Protein AF-A0A7J7NSA9-F1 (afdb_monomer_lite)

Sequence (70 aa):
MRYSNIEEEMIEMLQIAMACIARMLHQRPKMSDVLKMVENVQQFDNGNQLSTGSPMLTPDAVGQKSSEEP

Secondary structure (DSSP, 8-state):
---HHHHHHHHHHHHHHHHHT-SSGGGSPPHHHHHHHHHHHHHHHHTT----------------------

Structure (mmCIF, N/CA/C/O backbone):
data_AF-A0A7J7NSA9-F1
#
_entry.id   AF-A0A7J7NSA9-F1
#
loop_
_atom_site.group_PDB
_atom_site.id
_atom_site.type_symbol
_atom_site.label_atom_id
_atom_site.label_alt_id
_atom_site.label_comp_id
_atom_site.label_asym_id
_atom_site.label_entity_id
_atom_s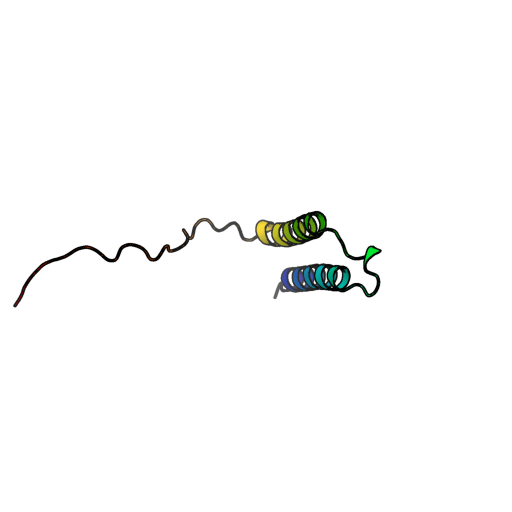ite.label_seq_id
_atom_site.pdbx_PDB_ins_code
_atom_site.Cartn_x
_atom_site.Cartn_y
_atom_site.Cartn_z
_atom_site.occupancy
_atom_site.B_iso_or_equiv
_atom_site.auth_seq_id
_atom_site.auth_comp_id
_atom_site.auth_asym_id
_atom_site.auth_atom_id
_atom_site.pdbx_PDB_model_num
ATOM 1 N N . MET A 1 1 ? 1.492 3.173 29.094 1.00 50.81 1 MET A N 1
ATOM 2 C CA . MET A 1 1 ? 1.547 3.621 27.688 1.00 50.81 1 MET A CA 1
ATOM 3 C C . MET A 1 1 ? 1.304 2.428 26.773 1.00 50.81 1 MET A C 1
ATOM 5 O O . MET A 1 1 ? 2.094 1.497 26.814 1.00 50.81 1 MET A O 1
ATOM 9 N N . ARG A 1 2 ? 0.197 2.403 26.022 1.00 53.62 2 ARG A N 1
ATOM 10 C CA . ARG A 1 2 ? -0.141 1.337 25.058 1.00 53.62 2 ARG A CA 1
ATOM 11 C C . ARG A 1 2 ? 0.165 1.833 23.638 1.00 53.62 2 ARG A C 1
ATOM 13 O O . ARG A 1 2 ? -0.741 2.014 22.844 1.00 53.62 2 ARG A O 1
ATOM 20 N N . TYR A 1 3 ? 1.436 2.124 23.362 1.00 54.44 3 TYR A N 1
ATOM 21 C CA . TYR A 1 3 ? 1.887 2.537 22.023 1.00 54.44 3 TYR A CA 1
ATOM 22 C C . TYR A 1 3 ? 2.101 1.355 21.069 1.00 54.44 3 TYR A C 1
ATOM 24 O O . TYR A 1 3 ? 2.383 1.584 19.902 1.00 54.44 3 TYR A O 1
ATOM 32 N N . SER A 1 4 ? 1.950 0.112 21.547 1.00 61.62 4 SER A N 1
ATOM 33 C CA . SER A 1 4 ? 2.159 -1.105 20.752 1.00 61.62 4 SER A CA 1
ATOM 34 C C . SER A 1 4 ? 1.386 -1.083 19.435 1.00 61.62 4 SER A C 1
ATOM 36 O O . SER A 1 4 ? 1.946 -1.418 18.408 1.00 61.62 4 SER A O 1
ATOM 38 N N . ASN A 1 5 ? 0.151 -0.576 19.448 1.00 71.81 5 ASN A N 1
ATOM 39 C CA . ASN A 1 5 ? -0.689 -0.557 18.257 1.00 71.81 5 ASN A CA 1
ATOM 40 C C . ASN A 1 5 ? -0.201 0.452 17.197 1.00 71.81 5 ASN A C 1
ATOM 42 O O . ASN A 1 5 ? -0.140 0.110 16.027 1.00 71.81 5 ASN A O 1
ATOM 46 N N . ILE A 1 6 ? 0.265 1.638 17.614 1.00 79.81 6 ILE A N 1
ATOM 47 C CA . ILE A 1 6 ? 0.823 2.649 16.695 1.00 79.81 6 ILE A CA 1
ATOM 48 C C . ILE A 1 6 ? 2.152 2.164 16.101 1.00 79.81 6 ILE A C 1
ATOM 50 O O . ILE A 1 6 ? 2.416 2.364 14.919 1.00 79.81 6 ILE A O 1
ATOM 54 N N . GLU A 1 7 ? 3.002 1.529 16.913 1.00 85.81 7 GLU A N 1
ATOM 55 C CA . GLU A 1 7 ? 4.263 0.955 16.431 1.00 85.81 7 GLU A CA 1
ATOM 56 C C . GLU A 1 7 ? 4.005 -0.147 15.392 1.00 85.81 7 GLU A C 1
ATOM 58 O O . GLU A 1 7 ? 4.649 -0.158 14.343 1.00 85.81 7 GLU A O 1
ATOM 63 N N . GLU A 1 8 ? 3.020 -1.016 15.638 1.00 85.25 8 GLU A N 1
ATOM 64 C CA . GLU A 1 8 ? 2.591 -2.050 14.692 1.00 85.25 8 GLU A CA 1
ATOM 65 C C . GLU A 1 8 ? 2.069 -1.450 13.376 1.00 85.25 8 GLU A C 1
ATOM 67 O O . GLU A 1 8 ? 2.535 -1.854 12.309 1.00 85.25 8 GLU A O 1
ATOM 72 N N . GLU A 1 9 ? 1.205 -0.430 13.419 1.00 85.50 9 GLU A N 1
ATOM 73 C CA . GLU A 1 9 ? 0.702 0.243 12.209 1.00 85.50 9 GLU A CA 1
ATOM 74 C C . GLU A 1 9 ? 1.814 0.930 11.406 1.00 85.50 9 GLU A C 1
ATOM 76 O O . GLU A 1 9 ? 1.858 0.852 10.173 1.00 85.50 9 GLU A O 1
ATOM 81 N N . MET A 1 10 ? 2.755 1.586 12.093 1.00 90.56 10 MET A N 1
ATOM 82 C CA . MET A 1 10 ? 3.911 2.206 11.445 1.00 90.56 10 MET A CA 1
ATOM 83 C C . MET A 1 10 ? 4.796 1.161 10.760 1.00 90.56 10 MET A C 1
ATOM 85 O O . MET A 1 10 ? 5.284 1.395 9.650 1.00 90.56 10 MET A O 1
ATOM 89 N N . ILE A 1 11 ? 4.997 0.006 11.399 1.00 91.56 11 ILE A N 1
ATOM 90 C CA . ILE A 1 11 ? 5.750 -1.116 10.832 1.00 91.56 11 ILE A CA 1
ATOM 91 C C . ILE A 1 11 ? 5.017 -1.697 9.614 1.00 91.56 11 ILE A C 1
ATOM 93 O O . ILE A 1 11 ? 5.660 -2.030 8.614 1.00 91.56 11 ILE A O 1
ATOM 97 N N . GLU A 1 12 ? 3.691 -1.806 9.655 1.00 92.38 12 GLU A N 1
ATOM 98 C CA . GLU A 1 12 ? 2.890 -2.345 8.552 1.00 92.38 12 GLU A CA 1
ATOM 99 C C . GLU A 1 12 ? 2.887 -1.399 7.336 1.00 92.38 12 GLU A C 1
ATOM 101 O O . GLU A 1 12 ? 3.197 -1.818 6.216 1.00 92.38 12 GLU A O 1
ATOM 106 N N . MET A 1 13 ? 2.704 -0.092 7.554 1.00 94.25 13 MET A N 1
ATOM 107 C CA . MET A 1 13 ? 2.848 0.929 6.506 1.00 94.25 13 MET A CA 1
ATOM 108 C C . MET A 1 13 ? 4.253 0.968 5.900 1.00 94.25 13 MET A C 1
ATOM 110 O O . MET A 1 13 ? 4.410 1.081 4.678 1.00 94.25 13 MET A O 1
ATOM 114 N N . LEU A 1 14 ? 5.294 0.843 6.727 1.00 96.19 14 LEU A N 1
ATOM 115 C CA . 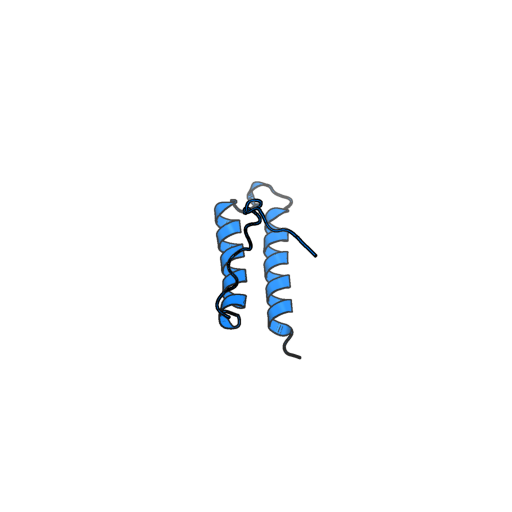LEU A 1 14 ? 6.669 0.799 6.237 1.00 96.19 14 LEU A CA 1
ATOM 116 C C . LEU A 1 14 ? 6.912 -0.429 5.349 1.00 96.19 14 LEU A C 1
ATOM 118 O O . LEU A 1 14 ? 7.583 -0.321 4.320 1.00 96.19 14 LEU A O 1
ATOM 122 N N . GLN A 1 15 ? 6.348 -1.585 5.701 1.00 96.19 15 GLN A N 1
ATOM 123 C CA . GLN A 1 15 ? 6.439 -2.794 4.879 1.00 96.19 15 GLN A CA 1
ATOM 124 C C . GLN A 1 15 ? 5.752 -2.619 3.520 1.00 96.19 15 GLN A C 1
ATOM 126 O O . GLN A 1 15 ? 6.326 -3.003 2.495 1.00 96.19 15 GLN A O 1
ATOM 131 N N . ILE A 1 16 ? 4.579 -1.977 3.486 1.00 96.56 16 ILE A N 1
ATOM 132 C CA . ILE A 1 16 ? 3.902 -1.618 2.231 1.00 96.56 16 ILE A CA 1
ATOM 133 C C . ILE A 1 16 ? 4.812 -0.723 1.381 1.00 96.56 16 ILE A C 1
ATOM 135 O O . ILE A 1 16 ? 5.025 -0.996 0.196 1.00 96.56 16 ILE A O 1
ATOM 139 N N . ALA A 1 17 ? 5.414 0.308 1.982 1.00 97.38 17 ALA A N 1
ATOM 140 C CA . ALA A 1 17 ? 6.332 1.203 1.283 1.00 97.38 17 ALA A CA 1
ATOM 141 C C . ALA A 1 17 ? 7.547 0.453 0.711 1.00 97.38 17 ALA A C 1
ATOM 143 O O . ALA A 1 17 ? 7.893 0.655 -0.456 1.00 97.38 17 ALA A O 1
ATOM 144 N N . MET A 1 18 ? 8.155 -0.452 1.488 1.00 97.69 18 MET A N 1
ATOM 145 C CA . MET A 1 18 ? 9.279 -1.281 1.038 1.00 97.69 18 MET A CA 1
ATOM 146 C C . MET A 1 18 ? 8.912 -2.162 -0.164 1.00 97.69 18 MET A C 1
ATOM 148 O O . MET A 1 18 ? 9.697 -2.259 -1.111 1.00 97.69 18 MET A O 1
ATOM 152 N N . ALA A 1 19 ? 7.712 -2.753 -0.172 1.00 97.56 19 ALA A N 1
ATOM 153 C CA . ALA A 1 19 ? 7.214 -3.522 -1.313 1.00 97.56 19 ALA A CA 1
ATOM 154 C C . ALA A 1 19 ? 7.030 -2.638 -2.563 1.00 97.56 19 ALA A C 1
ATOM 156 O O . ALA A 1 19 ? 7.437 -3.014 -3.666 1.00 97.56 19 ALA A O 1
ATOM 157 N N . CYS A 1 20 ? 6.493 -1.427 -2.397 1.00 97.88 20 CYS A N 1
ATOM 158 C CA . CYS A 1 20 ? 6.305 -0.461 -3.485 1.00 97.88 20 CYS A CA 1
ATOM 159 C C . CYS A 1 20 ? 7.624 0.004 -4.125 1.00 97.88 20 CYS A C 1
ATOM 161 O O . CYS A 1 20 ? 7.664 0.275 -5.329 1.00 97.88 20 CYS A O 1
ATOM 163 N N . ILE A 1 21 ? 8.712 0.076 -3.352 1.00 97.38 21 ILE A N 1
ATOM 164 C CA . ILE A 1 21 ? 10.034 0.509 -3.838 1.00 97.38 21 ILE A CA 1
ATOM 165 C C . ILE A 1 21 ? 10.979 -0.651 -4.167 1.00 97.38 21 ILE A C 1
ATOM 167 O O . ILE A 1 21 ? 12.169 -0.417 -4.389 1.00 97.38 21 ILE A O 1
ATOM 171 N N . ALA A 1 22 ? 10.469 -1.885 -4.253 1.00 97.38 22 ALA A N 1
ATOM 172 C CA . ALA A 1 22 ? 11.275 -3.058 -4.571 1.00 97.38 22 ALA A CA 1
ATOM 173 C C . ALA A 1 22 ? 12.173 -2.818 -5.800 1.00 97.38 22 ALA A C 1
ATOM 175 O O . ALA A 1 22 ? 11.762 -2.220 -6.808 1.00 97.38 22 ALA A O 1
ATOM 176 N N . ARG A 1 23 ? 13.421 -3.299 -5.707 1.00 97.19 23 ARG A N 1
ATOM 177 C CA . ARG A 1 23 ? 14.450 -3.122 -6.747 1.00 97.19 23 ARG A CA 1
ATOM 178 C C . ARG A 1 23 ? 14.028 -3.741 -8.080 1.00 97.19 23 ARG A C 1
ATOM 180 O O . ARG A 1 23 ? 14.392 -3.236 -9.135 1.00 97.19 23 ARG A O 1
ATOM 187 N N . MET A 1 24 ? 13.273 -4.838 -8.033 1.00 96.69 24 MET A N 1
ATOM 188 C CA . MET A 1 24 ? 12.749 -5.509 -9.219 1.00 96.69 24 MET A CA 1
ATOM 189 C C . MET A 1 24 ? 11.307 -5.068 -9.483 1.00 96.69 24 MET A C 1
ATOM 191 O O . MET A 1 24 ? 10.435 -5.265 -8.642 1.00 96.69 24 MET A O 1
ATOM 195 N N . LEU A 1 25 ? 11.039 -4.524 -10.674 1.00 93.69 25 LEU A N 1
ATOM 196 C CA . LEU A 1 25 ? 9.718 -3.991 -11.040 1.00 93.69 25 LEU A CA 1
ATOM 197 C C . LEU A 1 25 ? 8.595 -5.033 -10.971 1.00 93.69 25 LEU A C 1
ATOM 199 O O . LEU A 1 25 ? 7.488 -4.699 -10.575 1.00 93.69 25 LEU A O 1
ATOM 203 N N . HIS A 1 26 ? 8.880 -6.293 -11.308 1.00 95.12 26 HIS A N 1
ATOM 204 C CA . HIS A 1 26 ? 7.887 -7.372 -11.256 1.00 95.12 26 HIS A CA 1
ATOM 205 C C . HIS A 1 26 ? 7.476 -7.761 -9.826 1.00 95.12 26 HIS A C 1
ATOM 207 O O . HIS A 1 26 ? 6.491 -8.470 -9.660 1.00 95.12 26 HIS A O 1
ATOM 213 N N . GLN A 1 27 ? 8.240 -7.342 -8.810 1.00 96.44 27 GLN A N 1
ATOM 214 C CA . GLN A 1 27 ? 7.922 -7.578 -7.398 1.00 96.44 27 GLN A CA 1
ATOM 215 C C . GLN A 1 27 ? 7.110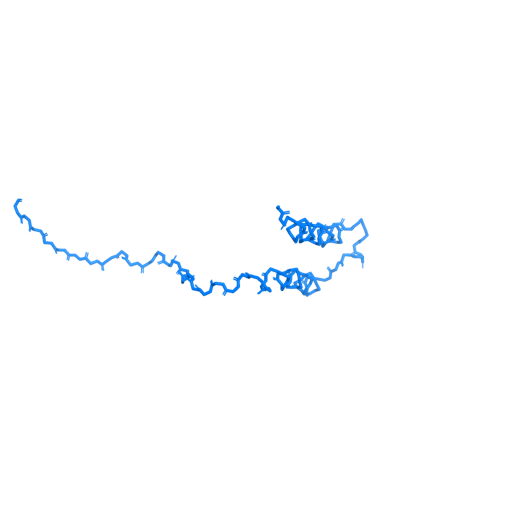 -6.437 -6.791 1.00 96.44 27 GLN A C 1
ATOM 217 O O . GLN A 1 27 ? 6.589 -6.584 -5.688 1.00 96.44 27 GLN A O 1
ATOM 222 N N . ARG A 1 28 ? 7.009 -5.296 -7.485 1.00 97.56 28 ARG A N 1
ATOM 223 C CA . ARG A 1 28 ? 6.193 -4.187 -7.007 1.00 97.56 28 ARG A CA 1
ATOM 224 C C . ARG A 1 28 ? 4.721 -4.593 -7.099 1.00 97.56 28 ARG A C 1
ATOM 226 O O . ARG A 1 28 ? 4.295 -5.063 -8.157 1.00 97.56 28 ARG A O 1
ATOM 233 N N . PRO A 1 29 ? 3.945 -4.421 -6.021 1.00 97.56 29 PRO A N 1
ATOM 234 C CA . PRO A 1 29 ? 2.528 -4.747 -6.028 1.00 97.56 29 PRO A CA 1
ATOM 235 C C . PRO A 1 29 ? 1.775 -3.880 -7.041 1.00 97.56 29 PRO A C 1
ATOM 237 O O . PRO A 1 29 ? 2.180 -2.757 -7.362 1.00 97.56 29 PRO A O 1
ATOM 240 N N . LYS A 1 30 ? 0.641 -4.383 -7.537 1.00 97.50 30 LYS A N 1
ATOM 241 C CA . LYS A 1 30 ? -0.279 -3.544 -8.311 1.00 97.50 30 LYS A CA 1
ATOM 242 C C . LYS A 1 30 ? -0.899 -2.511 -7.381 1.00 97.50 30 LYS A C 1
ATOM 244 O O . LYS A 1 30 ? -1.126 -2.790 -6.209 1.00 97.50 30 LYS A O 1
ATOM 249 N N . MET A 1 31 ? -1.273 -1.351 -7.919 1.00 96.38 31 MET A N 1
ATOM 250 C CA . MET A 1 31 ? -1.927 -0.310 -7.119 1.00 96.38 31 MET A CA 1
ATOM 251 C C . MET A 1 31 ? -3.197 -0.825 -6.416 1.00 96.38 31 MET A C 1
ATOM 253 O O . MET A 1 31 ? -3.451 -0.466 -5.274 1.00 96.38 31 MET A O 1
ATOM 257 N N . SER A 1 32 ? -3.953 -1.733 -7.046 1.00 97.00 32 SER A N 1
ATOM 258 C CA . SER A 1 32 ? -5.111 -2.393 -6.423 1.00 97.00 32 SER A CA 1
ATOM 259 C C . SER A 1 32 ? -4.759 -3.198 -5.172 1.00 97.00 32 SER A C 1
ATOM 261 O O . SER A 1 32 ? -5.572 -3.291 -4.259 1.00 97.00 32 SER A O 1
ATOM 263 N N . ASP A 1 33 ? -3.571 -3.801 -5.140 1.00 96.88 33 ASP A N 1
ATOM 264 C CA . ASP A 1 33 ? -3.109 -4.606 -4.012 1.00 96.88 33 ASP A CA 1
ATOM 265 C C . ASP A 1 33 ? -2.578 -3.695 -2.902 1.00 96.88 33 ASP A C 1
ATOM 267 O O . ASP A 1 33 ? -2.895 -3.920 -1.741 1.00 96.88 33 ASP A O 1
ATOM 271 N N . VAL A 1 34 ? -1.887 -2.603 -3.259 1.00 96.19 34 VAL A N 1
ATOM 272 C CA . VAL A 1 34 ? -1.475 -1.554 -2.309 1.00 96.19 34 VAL A CA 1
ATOM 273 C C . VAL A 1 34 ? -2.683 -0.975 -1.575 1.00 96.19 34 VAL A C 1
ATOM 275 O O . VAL A 1 34 ? -2.643 -0.851 -0.359 1.00 96.19 34 VAL A O 1
ATOM 278 N N . LEU A 1 35 ? -3.771 -0.666 -2.288 1.00 94.94 35 LEU A N 1
ATOM 279 C CA . LEU A 1 35 ? -4.989 -0.136 -1.666 1.00 94.94 35 LEU A CA 1
ATOM 280 C C . LEU A 1 35 ? -5.595 -1.113 -0.651 1.00 94.94 35 LEU A C 1
ATOM 282 O O . LEU A 1 35 ? -5.959 -0.689 0.440 1.00 94.94 35 LEU A O 1
ATOM 286 N N . LYS A 1 36 ? -5.640 -2.413 -0.971 1.00 94.38 36 LYS A N 1
ATOM 287 C CA . LYS A 1 36 ? -6.093 -3.443 -0.022 1.00 94.38 36 LYS A CA 1
ATOM 288 C C . LYS A 1 36 ? -5.171 -3.527 1.190 1.00 94.38 36 LYS A C 1
ATOM 290 O O . LYS A 1 36 ? -5.645 -3.550 2.312 1.00 94.38 36 LYS A O 1
ATOM 295 N N . MET A 1 37 ? -3.855 -3.536 0.974 1.00 94.44 37 MET A N 1
ATOM 296 C CA . MET A 1 37 ? -2.889 -3.574 2.075 1.00 94.44 37 MET A CA 1
ATOM 297 C C . MET A 1 37 ? -3.045 -2.360 3.000 1.00 94.44 37 MET A C 1
ATOM 299 O O . MET A 1 37 ? -3.022 -2.529 4.209 1.00 94.44 37 MET A O 1
ATOM 303 N N . VAL A 1 38 ? -3.250 -1.159 2.451 1.00 92.44 38 VAL A N 1
ATOM 304 C CA . VAL A 1 38 ? -3.452 0.071 3.237 1.00 92.44 38 VAL A CA 1
ATOM 305 C C . VAL A 1 38 ? -4.788 0.058 3.989 1.00 92.44 38 VAL A C 1
ATOM 307 O O . VAL A 1 38 ? -4.830 0.459 5.148 1.00 92.44 38 VAL A O 1
ATOM 310 N N . GLU A 1 39 ? -5.867 -0.428 3.371 1.00 90.81 39 GLU A N 1
ATOM 311 C CA . GLU A 1 39 ? -7.169 -0.587 4.039 1.00 90.81 39 GLU A CA 1
ATOM 312 C C . GLU A 1 39 ? -7.081 -1.569 5.216 1.00 90.81 39 GLU A C 1
ATOM 314 O O . GLU A 1 39 ? -7.681 -1.336 6.265 1.00 90.81 39 GLU A O 1
ATOM 319 N N . ASN A 1 40 ? -6.292 -2.636 5.073 1.00 87.25 40 ASN A N 1
ATOM 320 C CA . ASN A 1 40 ? -6.037 -3.581 6.154 1.00 87.25 40 ASN A CA 1
ATOM 321 C C . ASN A 1 40 ? -5.332 -2.920 7.346 1.00 87.25 40 ASN A C 1
ATOM 323 O O . ASN A 1 40 ? -5.738 -3.199 8.470 1.00 87.25 40 ASN A O 1
ATOM 327 N N . VAL A 1 41 ? -4.357 -2.026 7.116 1.00 86.38 41 VAL A N 1
ATOM 328 C CA . VAL A 1 41 ? -3.723 -1.254 8.204 1.00 86.38 41 VAL A CA 1
ATOM 329 C C . VAL A 1 41 ? -4.762 -0.372 8.898 1.00 86.38 41 VAL A C 1
ATOM 331 O O . VAL A 1 41 ? -4.884 -0.401 10.116 1.00 86.38 41 VAL A O 1
ATOM 334 N N . GLN A 1 42 ? -5.583 0.349 8.125 1.00 72.56 42 GLN A N 1
ATOM 335 C CA . GLN A 1 42 ? -6.610 1.239 8.675 1.00 72.56 42 GLN A CA 1
ATOM 336 C C . GLN A 1 42 ? -7.641 0.485 9.536 1.00 72.56 42 GLN A C 1
ATOM 338 O O . GLN A 1 42 ? -8.073 0.988 10.565 1.00 72.56 42 GLN A O 1
ATOM 343 N N . GLN A 1 43 ? -8.000 -0.755 9.192 1.00 61.47 43 GLN A N 1
ATOM 344 C CA . GLN A 1 43 ? -8.920 -1.550 10.015 1.00 61.47 43 GLN A CA 1
ATOM 345 C C . GLN A 1 43 ? -8.386 -1.863 11.426 1.00 61.47 43 GLN A C 1
ATOM 347 O O . GLN A 1 43 ? -9.203 -2.046 12.335 1.00 61.47 43 GLN A O 1
ATOM 352 N N . PHE A 1 44 ? -7.064 -1.886 11.643 1.00 59.84 44 PHE A N 1
ATOM 353 C CA . PHE A 1 44 ? -6.496 -2.007 12.992 1.00 59.84 44 PHE A CA 1
ATOM 354 C C . PHE A 1 44 ? -6.793 -0.765 13.854 1.00 59.84 44 PHE A C 1
ATOM 356 O O . PHE A 1 44 ? -7.104 -0.919 15.037 1.00 59.84 44 PHE A O 1
ATOM 363 N N . ASP A 1 45 ? -6.815 0.432 13.258 1.00 57.56 45 ASP A N 1
ATOM 364 C CA . ASP A 1 45 ? -7.187 1.702 13.903 1.00 57.56 45 ASP A CA 1
ATOM 365 C C . ASP A 1 45 ? -8.683 1.752 14.282 1.00 57.56 45 ASP A C 1
ATOM 367 O O . ASP A 1 45 ? -9.083 2.107 15.401 1.00 57.56 45 ASP A O 1
ATOM 371 N N . ASN A 1 46 ? -9.546 1.302 13.365 1.00 53.56 46 ASN A N 1
ATOM 372 C CA . ASN A 1 46 ? -11.003 1.357 13.522 1.00 53.56 46 ASN A CA 1
ATOM 373 C C . ASN A 1 46 ? -11.556 0.462 14.647 1.00 53.56 46 ASN A C 1
ATOM 375 O O . ASN A 1 46 ? -12.691 0.676 15.083 1.00 53.56 46 ASN A O 1
ATOM 379 N N . GLY A 1 47 ? -10.777 -0.498 15.156 1.00 51.00 47 GLY A N 1
ATOM 380 C CA . GLY A 1 47 ? -11.137 -1.302 16.329 1.00 51.00 47 GLY A CA 1
ATOM 381 C C . GLY A 1 47 ? -11.181 -0.513 17.646 1.00 51.00 47 GLY A C 1
ATOM 382 O O . GLY A 1 47 ? -11.745 -1.006 18.624 1.00 51.00 47 GLY A O 1
ATOM 383 N N . ASN A 1 48 ? -10.628 0.707 17.682 1.00 51.97 48 ASN A N 1
ATOM 384 C CA . ASN A 1 48 ? -10.603 1.551 18.882 1.00 51.97 48 ASN A CA 1
ATOM 385 C C . ASN A 1 48 ? -11.003 3.025 18.637 1.00 51.97 48 ASN A C 1
ATOM 387 O O . ASN A 1 48 ? -11.098 3.781 19.603 1.00 51.97 48 ASN A O 1
ATOM 391 N N . GLN A 1 49 ? -11.254 3.456 17.390 1.00 50.50 49 GLN A N 1
ATOM 392 C CA . GLN A 1 49 ? -11.438 4.886 17.064 1.00 50.50 49 GLN A CA 1
ATOM 393 C C . GLN A 1 49 ? -12.686 5.230 16.231 1.00 50.50 49 GLN A C 1
ATOM 395 O O . GLN A 1 49 ? -12.747 6.297 15.622 1.00 50.50 49 GLN A O 1
ATOM 400 N N . LEU A 1 50 ? -13.749 4.415 16.261 1.00 45.66 50 LEU A N 1
ATOM 401 C CA . LEU A 1 50 ? -15.086 4.865 15.831 1.00 45.66 50 LEU A CA 1
ATOM 402 C C . LEU A 1 50 ? -15.692 5.856 16.852 1.00 45.66 50 LEU A C 1
ATOM 404 O O . LEU A 1 50 ? -16.734 5.615 17.455 1.00 45.66 50 LEU A O 1
ATOM 408 N N . SER A 1 51 ? -15.046 7.007 17.046 1.00 43.56 51 SER A N 1
ATOM 409 C CA . SER A 1 51 ? -15.726 8.204 17.539 1.00 43.56 51 SER A CA 1
ATOM 410 C C . SER A 1 51 ? -16.278 8.961 16.340 1.00 43.56 51 SER A C 1
ATOM 412 O O . SER A 1 51 ? -15.616 9.774 15.706 1.00 43.56 51 SER A O 1
ATOM 414 N N . THR A 1 52 ? -17.509 8.591 16.010 1.00 52.06 52 THR A N 1
ATOM 415 C CA . THR A 1 52 ? -18.588 9.445 15.516 1.00 52.06 52 THR A CA 1
ATOM 416 C C . THR A 1 52 ? -18.207 10.902 15.226 1.00 52.06 52 THR A C 1
ATOM 418 O O . THR A 1 52 ? -18.047 11.706 16.137 1.00 52.06 52 THR A O 1
ATOM 421 N N . GLY A 1 53 ? -18.222 11.250 13.939 1.00 50.34 53 GLY A N 1
ATOM 422 C CA . GLY A 1 53 ? -18.631 12.568 13.462 1.00 50.34 53 GLY A CA 1
ATOM 423 C C . GLY A 1 53 ? -17.622 13.700 13.636 1.00 50.34 53 GLY A C 1
ATOM 424 O O . GLY A 1 53 ? -17.626 14.431 14.619 1.00 50.34 53 GLY A O 1
ATOM 425 N N . SER A 1 54 ? -16.886 13.991 12.572 1.00 44.94 54 SER A N 1
ATOM 426 C CA . SER A 1 54 ? -16.622 15.385 12.224 1.00 44.94 54 SER A CA 1
ATOM 427 C C . SER A 1 54 ? -16.938 15.545 10.742 1.00 44.94 54 SER A C 1
ATOM 429 O O . SER A 1 54 ? -16.197 15.016 9.913 1.00 44.94 54 SER A O 1
ATOM 431 N N . PRO A 1 55 ? -18.075 16.172 10.379 1.00 51.31 55 PRO A N 1
ATOM 432 C CA . PRO A 1 55 ? -18.342 16.483 8.990 1.00 51.31 55 PRO A CA 1
ATOM 433 C C . PRO A 1 55 ? -17.218 17.394 8.509 1.00 51.31 55 PRO A C 1
ATOM 435 O O . PRO A 1 55 ? -16.917 18.422 9.116 1.00 51.31 55 PRO A O 1
ATOM 438 N N . MET A 1 56 ? -16.576 16.942 7.441 1.00 39.88 56 MET A N 1
ATOM 439 C CA . MET A 1 56 ? -15.653 17.692 6.612 1.00 39.88 56 MET A CA 1
ATOM 440 C C . MET A 1 56 ? -16.127 19.151 6.506 1.00 39.88 56 MET A C 1
ATOM 442 O O . MET A 1 56 ? -17.177 19.422 5.926 1.00 39.88 56 MET A O 1
ATOM 446 N N . LEU A 1 57 ? -15.383 20.086 7.104 1.00 49.34 57 LEU A N 1
ATOM 447 C CA . LEU A 1 57 ? -15.638 21.513 6.943 1.00 49.34 57 LEU A CA 1
ATOM 448 C C . LEU A 1 57 ? -15.371 21.867 5.478 1.00 49.34 57 LEU A C 1
ATOM 450 O O . LEU A 1 57 ? -14.225 22.042 5.071 1.00 49.34 57 LEU A O 1
ATOM 454 N N . THR A 1 58 ? -16.426 21.934 4.674 1.00 52.56 58 THR A N 1
ATOM 455 C CA . THR A 1 58 ? -16.396 22.572 3.358 1.00 52.56 58 THR A CA 1
ATOM 456 C C . THR A 1 58 ? -16.388 24.087 3.569 1.00 52.56 58 THR A C 1
ATOM 458 O O . THR A 1 58 ? -17.354 24.608 4.136 1.00 52.56 58 THR A O 1
ATOM 461 N N . PRO A 1 59 ? -15.353 24.828 3.142 1.00 52.06 59 PRO A N 1
ATOM 462 C CA . PRO A 1 59 ? -15.385 26.279 3.181 1.00 52.06 59 PRO A CA 1
ATOM 463 C C . PRO A 1 59 ? -16.075 26.782 1.910 1.00 52.06 59 PRO A C 1
ATOM 465 O O . PRO A 1 59 ? -15.406 27.189 0.972 1.00 52.06 59 PRO A O 1
ATOM 468 N N . ASP A 1 60 ? -17.406 26.737 1.859 1.00 50.84 60 ASP A N 1
ATOM 469 C CA . ASP A 1 60 ? -18.144 27.426 0.794 1.00 50.84 60 ASP A CA 1
ATOM 470 C C . ASP A 1 60 ? -19.506 27.925 1.289 1.00 50.84 60 ASP A C 1
ATOM 472 O O . ASP A 1 60 ? -20.548 27.295 1.126 1.00 50.84 60 ASP A O 1
ATOM 476 N N . AL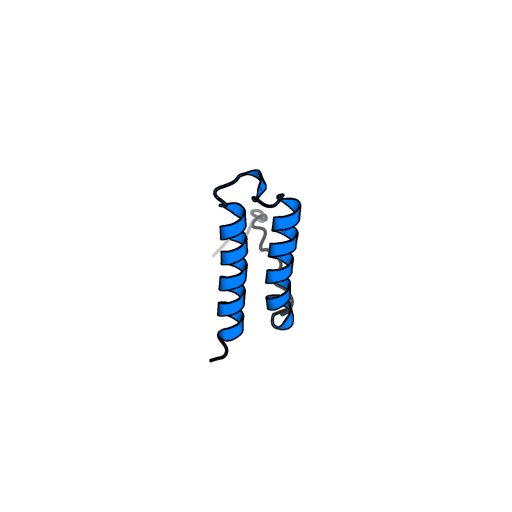A A 1 61 ? -19.464 29.066 1.978 1.00 55.28 61 ALA A N 1
ATOM 477 C CA . ALA A 1 61 ? -20.609 29.947 2.195 1.00 55.28 61 ALA A CA 1
ATOM 478 C C . ALA A 1 61 ? -20.114 31.366 2.534 1.00 55.28 61 ALA A C 1
ATOM 480 O O . ALA A 1 61 ? -20.399 31.909 3.601 1.00 55.28 61 ALA A O 1
ATOM 481 N N . VAL A 1 62 ? -19.344 31.988 1.633 1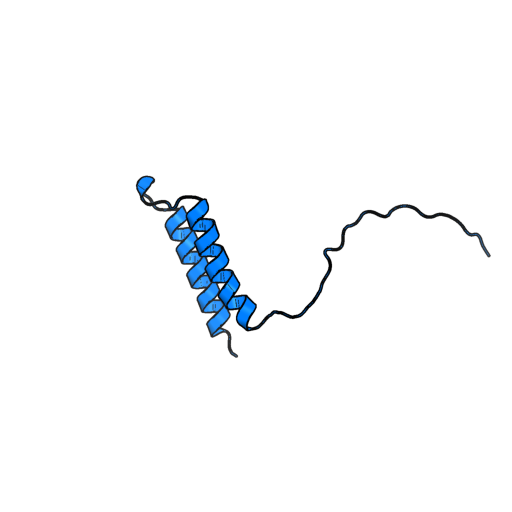.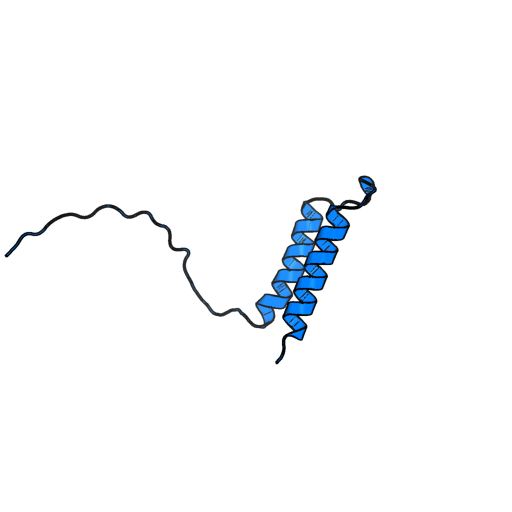00 52.16 62 VAL A N 1
ATOM 482 C CA . VAL A 1 62 ? -19.220 33.452 1.637 1.00 52.16 62 VAL A CA 1
ATOM 483 C C . VAL A 1 62 ? -20.474 34.018 0.978 1.00 52.16 62 VAL A C 1
ATOM 485 O O . VAL A 1 62 ? -20.621 34.035 -0.239 1.00 52.16 62 VAL A O 1
ATOM 488 N N . GLY A 1 63 ? -21.428 34.442 1.799 1.00 48.56 63 GLY A N 1
ATOM 489 C CA . GLY A 1 63 ? -22.611 35.121 1.296 1.00 48.56 63 GLY A CA 1
ATOM 490 C C . GLY A 1 63 ? -23.759 35.132 2.282 1.00 48.56 63 GLY A C 1
ATOM 491 O O . GLY A 1 63 ? -24.656 34.308 2.169 1.00 48.56 63 GLY A O 1
ATOM 492 N N . GLN A 1 64 ? -23.768 36.113 3.187 1.00 41.94 64 GLN A N 1
ATOM 493 C CA . GLN A 1 64 ? -24.982 36.841 3.558 1.00 41.94 64 GLN A CA 1
ATOM 494 C C . GLN A 1 64 ? -24.632 38.168 4.251 1.00 41.94 64 GLN A C 1
ATOM 496 O O . GLN A 1 64 ? -23.598 38.326 4.889 1.00 41.94 64 GLN A O 1
ATOM 501 N N . LYS A 1 65 ? -25.487 39.148 3.976 1.00 43.72 65 LYS A N 1
ATOM 502 C CA . LYS A 1 65 ? -25.315 40.605 3.994 1.00 43.72 65 LYS A CA 1
ATOM 503 C C . LYS A 1 65 ? -26.065 41.226 5.188 1.00 43.72 65 LYS A C 1
ATOM 505 O O . LYS A 1 65 ? -27.033 40.635 5.646 1.00 43.72 65 LYS A O 1
ATOM 510 N N . SER A 1 66 ? -25.722 42.483 5.505 1.00 45.72 66 SER A N 1
ATOM 511 C CA . SER A 1 66 ? -26.532 43.518 6.198 1.00 45.72 66 SER A CA 1
ATOM 512 C C . SER A 1 66 ? -26.658 43.486 7.728 1.00 45.72 66 SER A C 1
ATOM 514 O O . SER A 1 66 ? -27.279 42.582 8.272 1.00 45.72 66 SER A O 1
ATOM 516 N N . SER A 1 67 ? -26.173 44.570 8.361 1.00 47.00 67 SER A N 1
ATOM 517 C CA . SER A 1 67 ? -26.903 45.547 9.221 1.00 47.00 67 SER A CA 1
ATOM 518 C C . SER A 1 67 ? -25.893 46.179 10.200 1.00 47.00 67 SER A C 1
ATOM 520 O O . SER A 1 67 ? -25.290 45.460 10.983 1.00 47.00 67 SER A O 1
ATOM 522 N N . GLU A 1 68 ? -25.402 47.402 9.967 1.00 43.47 68 GLU A N 1
ATOM 523 C CA . GLU A 1 68 ? -25.959 48.706 10.408 1.00 43.47 68 GLU A CA 1
ATOM 524 C C . GLU A 1 68 ? -25.953 48.910 11.944 1.00 43.47 68 GLU A C 1
ATOM 526 O O . GLU A 1 68 ? -26.763 48.285 12.614 1.00 43.47 68 GLU A O 1
ATOM 531 N N . GLU A 1 69 ? -25.004 49.764 12.397 1.00 31.97 69 GLU A N 1
ATOM 532 C CA . GLU A 1 69 ? -24.910 50.722 13.548 1.00 31.97 69 GLU A CA 1
ATOM 533 C C . GLU A 1 69 ? -25.584 50.452 14.921 1.00 31.97 69 GLU A C 1
ATOM 535 O O . GLU A 1 69 ? -26.457 49.591 15.025 1.00 31.97 69 GLU A O 1
ATOM 540 N N . PRO A 1 70 ? -25.263 51.213 16.003 1.00 59.41 70 PRO A N 1
ATOM 541 C CA . PRO A 1 70 ? -24.431 52.432 16.131 1.00 59.41 70 PRO A CA 1
ATOM 542 C C . PRO A 1 70 ? -23.053 52.268 16.797 1.00 59.41 70 PRO A C 1
ATOM 544 O O . PRO A 1 70 ? -22.870 51.321 17.595 1.00 59.41 70 PRO A O 1
#

Radius of gyration: 21.6 Å; chains: 1; bounding box: 41×60×39 Å

Foldseek 3Di:
DPCVLVVVLVVLVVVLVCQCPDPDPVSRDDPVVSVVSNVVSVVSVVVPPPPDDDPDPDPPDPDDDDDDDD

pLDDT: mean 73.3, std 22.11, range [31.97, 97.88]

Organism: NCBI:txid39325